Protein AF-A0A7S4DEA5-F1 (afdb_monomer)

Structure (mmCIF, N/CA/C/O backbone):
data_AF-A0A7S4DEA5-F1
#
_entry.id   AF-A0A7S4DEA5-F1
#
loop_
_atom_site.group_PDB
_atom_site.id
_atom_site.type_symbol
_atom_site.label_atom_id
_atom_site.label_alt_id
_atom_site.label_comp_id
_atom_site.label_asym_id
_atom_site.label_entity_id
_atom_site.label_seq_id
_atom_site.pdbx_PDB_ins_code
_atom_site.Cartn_x
_atom_site.Cartn_y
_atom_site.Cartn_z
_atom_site.occupancy
_atom_site.B_iso_or_equiv
_atom_site.auth_seq_id
_atom_site.auth_comp_id
_atom_site.auth_asym_id
_atom_site.auth_atom_id
_atom_site.pdbx_PDB_model_num
ATOM 1 N N . LYS A 1 1 ? -16.388 -4.304 8.845 1.00 88.50 1 LYS A N 1
ATOM 2 C CA . LYS A 1 1 ? -15.056 -4.959 8.886 1.00 88.50 1 LYS A CA 1
ATOM 3 C C . LYS A 1 1 ? -14.014 -4.167 9.681 1.00 88.50 1 LYS A C 1
ATOM 5 O O . LYS A 1 1 ? -13.794 -4.545 10.818 1.00 88.50 1 LYS A O 1
ATOM 10 N N . PHE A 1 2 ? -13.411 -3.074 9.183 1.00 94.00 2 PHE A N 1
ATOM 11 C CA . PHE A 1 2 ? -12.392 -2.325 9.960 1.00 94.00 2 PHE A CA 1
ATOM 12 C C . PHE A 1 2 ? -12.941 -1.773 11.289 1.00 94.00 2 PHE A C 1
ATOM 14 O O . PHE A 1 2 ? -12.413 -2.076 12.351 1.00 94.00 2 PHE A O 1
ATOM 21 N N . ARG A 1 3 ? -14.077 -1.064 11.244 1.00 94.12 3 ARG A N 1
ATOM 22 C CA . ARG A 1 3 ? -14.766 -0.558 12.446 1.00 94.12 3 ARG A CA 1
ATOM 23 C C . ARG A 1 3 ? -15.102 -1.660 13.461 1.00 94.12 3 ARG A C 1
ATOM 25 O O . ARG A 1 3 ? -14.859 -1.499 14.647 1.00 94.12 3 ARG A O 1
ATOM 32 N N . GLU A 1 4 ? -15.648 -2.780 12.992 1.00 92.81 4 GLU A N 1
ATOM 33 C CA . GLU A 1 4 ? -16.009 -3.925 13.847 1.00 92.81 4 GLU A CA 1
ATOM 34 C C . GLU A 1 4 ? -14.783 -4.562 14.497 1.00 92.81 4 GLU A C 1
ATOM 36 O O . GLU A 1 4 ? -14.837 -4.931 15.664 1.00 92.81 4 GLU A O 1
ATOM 41 N N . PHE A 1 5 ? -13.673 -4.680 13.765 1.00 93.69 5 PHE A N 1
ATOM 42 C CA . PHE A 1 5 ? -12.411 -5.129 14.341 1.00 93.69 5 PHE A CA 1
ATOM 43 C C . PHE A 1 5 ? -11.972 -4.200 15.469 1.00 93.69 5 PHE A C 1
ATOM 45 O O . PHE A 1 5 ? -11.711 -4.679 16.567 1.00 93.69 5 PHE A O 1
ATOM 52 N N . ILE A 1 6 ? -11.986 -2.885 15.225 1.00 92.75 6 ILE A N 1
ATOM 53 C CA . ILE A 1 6 ? -11.628 -1.885 16.231 1.00 92.75 6 ILE A CA 1
ATOM 54 C C . ILE A 1 6 ? -12.526 -2.008 17.470 1.00 92.75 6 ILE A C 1
ATOM 56 O O . ILE A 1 6 ? -11.994 -2.062 18.570 1.00 92.75 6 ILE A O 1
ATOM 60 N N . PHE A 1 7 ? -13.848 -2.161 17.339 1.00 91.38 7 PHE A N 1
ATOM 61 C CA . PHE A 1 7 ? -14.737 -2.375 18.496 1.00 91.38 7 PHE A CA 1
ATOM 62 C C . PHE A 1 7 ? -14.458 -3.657 19.285 1.00 91.38 7 PHE A C 1
ATOM 64 O O . PHE A 1 7 ? -14.655 -3.685 20.495 1.00 91.38 7 PHE A O 1
ATOM 71 N N . ASN A 1 8 ? -14.003 -4.716 18.618 1.00 89.56 8 ASN A N 1
ATOM 72 C CA . ASN A 1 8 ? -13.754 -6.006 19.257 1.00 89.56 8 ASN A CA 1
ATOM 73 C C . ASN A 1 8 ? -12.366 -6.115 19.913 1.00 89.56 8 ASN A C 1
ATOM 75 O O . ASN A 1 8 ? -12.073 -7.134 20.545 1.00 89.56 8 ASN A O 1
ATOM 79 N N . LEU A 1 9 ? -11.519 -5.085 19.807 1.00 87.81 9 LEU A N 1
ATOM 80 C CA . LEU A 1 9 ? -10.271 -5.010 20.566 1.00 87.81 9 LEU A CA 1
ATOM 81 C C . LEU A 1 9 ? -10.589 -4.850 22.061 1.00 87.81 9 LEU A C 1
ATOM 83 O O . LEU A 1 9 ? -11.115 -3.827 22.494 1.00 87.81 9 LEU A O 1
ATOM 87 N N . ARG A 1 10 ? -10.288 -5.880 22.859 1.00 74.81 10 ARG A N 1
ATOM 88 C CA . ARG A 1 10 ? -10.541 -5.890 24.309 1.00 74.81 10 ARG A CA 1
ATOM 89 C C . ARG A 1 10 ? -9.431 -5.160 25.065 1.00 74.81 10 ARG A C 1
ATOM 91 O O . ARG A 1 10 ? -8.266 -5.273 24.699 1.00 74.81 10 ARG A O 1
ATOM 98 N N . GLU A 1 11 ? -9.767 -4.539 26.198 1.00 63.16 11 GLU A N 1
ATOM 99 C CA . GLU A 1 11 ? -8.800 -3.858 27.084 1.00 63.16 11 GLU A CA 1
ATOM 100 C C . GLU A 1 11 ? -7.628 -4.750 27.514 1.00 63.16 11 GLU A C 1
ATOM 102 O O . GLU A 1 11 ? -6.496 -4.293 27.582 1.00 63.16 11 GLU A O 1
ATOM 107 N N . ARG A 1 12 ? -7.859 -6.050 27.741 1.00 59.56 12 ARG A N 1
ATOM 108 C CA . ARG A 1 12 ? -6.786 -6.999 28.107 1.00 59.56 12 ARG A CA 1
ATOM 109 C C . ARG A 1 12 ? -5.770 -7.230 26.989 1.00 59.56 12 ARG A C 1
ATOM 111 O O . ARG A 1 12 ? -4.672 -7.704 27.250 1.00 59.56 12 ARG A O 1
ATOM 118 N N . THR A 1 13 ? -6.153 -6.931 25.754 1.00 58.56 13 THR A N 1
ATOM 119 C CA . THR A 1 13 ? -5.298 -7.007 24.569 1.00 58.56 13 THR A CA 1
ATOM 120 C C . THR A 1 13 ? -4.578 -5.681 24.311 1.00 58.56 13 THR A C 1
ATOM 122 O O . THR A 1 13 ? -3.667 -5.631 23.487 1.00 58.56 13 THR A O 1
ATOM 125 N N . LEU A 1 14 ? -4.976 -4.621 25.022 1.00 60.22 14 LEU A N 1
ATOM 126 C CA . LEU A 1 14 ? -4.462 -3.267 24.898 1.00 60.22 14 LEU A CA 1
ATOM 127 C C . LEU A 1 14 ? -3.452 -3.001 26.022 1.00 60.22 14 LEU A C 1
ATOM 129 O O . LEU A 1 14 ? -3.806 -2.787 27.179 1.00 60.22 14 LEU A O 1
ATOM 133 N N . THR A 1 15 ? -2.162 -3.031 25.696 1.00 59.97 15 THR A N 1
ATOM 134 C CA . THR A 1 15 ? -1.099 -2.680 26.648 1.00 59.97 15 THR A CA 1
ATOM 135 C C . THR A 1 15 ? -1.005 -1.158 26.832 1.00 59.97 15 THR A C 1
ATOM 137 O O . THR A 1 15 ? -1.548 -0.370 26.047 1.00 59.97 15 THR A O 1
ATOM 140 N N . LYS A 1 16 ? -0.277 -0.705 27.868 1.00 53.34 16 LYS A N 1
ATOM 141 C CA . LYS A 1 16 ? 0.143 0.704 27.982 1.00 53.34 16 LYS A CA 1
ATOM 142 C C . LYS A 1 16 ? 0.892 1.093 26.697 1.00 53.34 16 LYS A C 1
ATOM 144 O O . LYS A 1 16 ? 2.001 0.623 26.473 1.00 53.34 16 LYS A O 1
ATOM 149 N N . GLY A 1 17 ? 0.284 1.936 25.859 1.00 61.91 17 GLY A N 1
ATOM 150 C CA . GLY A 1 17 ? 0.854 2.366 24.573 1.00 61.91 17 GLY A CA 1
ATOM 151 C C . GLY A 1 17 ? -0.068 2.228 23.357 1.00 61.91 17 GLY A C 1
ATOM 152 O O . GLY A 1 17 ? 0.345 2.600 22.263 1.00 61.91 17 GLY A O 1
ATOM 153 N N . MET A 1 18 ? -1.302 1.735 23.530 1.00 74.50 18 MET A N 1
ATOM 154 C CA . MET A 1 18 ? -2.298 1.589 22.450 1.00 74.50 18 MET A 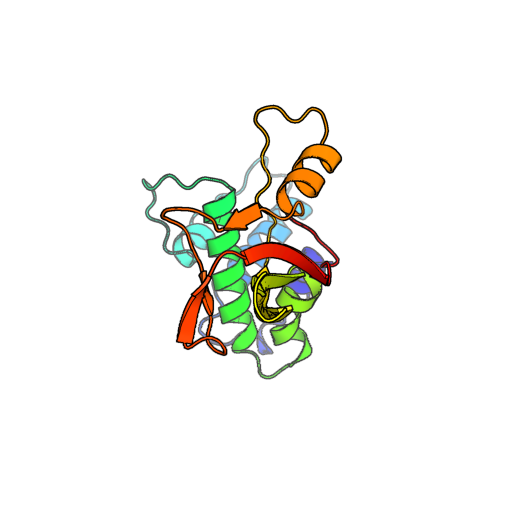CA 1
ATOM 155 C C . MET A 1 18 ? -3.411 2.659 22.500 1.00 74.50 18 MET A C 1
ATOM 157 O O . MET A 1 18 ? -4.519 2.432 22.023 1.00 74.50 18 MET A O 1
ATOM 161 N N . GLN A 1 19 ? -3.117 3.839 23.065 1.00 85.56 19 GLN A N 1
ATOM 162 C CA . GLN A 1 19 ? -4.083 4.936 23.260 1.00 85.56 19 GLN A CA 1
ATOM 163 C C . GLN A 1 19 ? -4.799 5.346 21.967 1.00 85.56 19 GLN A C 1
ATOM 165 O O . GLN A 1 19 ? -6.001 5.582 21.988 1.00 85.56 19 GLN A O 1
ATOM 170 N N . ILE A 1 20 ? -4.093 5.345 20.832 1.00 90.94 20 ILE A N 1
ATOM 171 C CA . ILE A 1 20 ? -4.676 5.671 19.525 1.00 90.94 20 ILE A CA 1
ATOM 172 C C . ILE A 1 20 ? -5.867 4.772 19.159 1.00 90.94 20 ILE A C 1
ATOM 174 O O . ILE A 1 20 ? -6.837 5.252 18.580 1.00 90.94 20 ILE A O 1
ATOM 178 N N . LEU A 1 21 ? -5.827 3.482 19.518 1.00 92.19 21 LEU A N 1
ATOM 179 C CA . LEU A 1 21 ? -6.917 2.550 19.221 1.00 92.19 21 LEU A CA 1
ATOM 180 C C . LEU A 1 21 ? -8.126 2.813 20.115 1.00 92.19 21 LEU A C 1
ATOM 182 O O . LEU A 1 21 ? -9.248 2.751 19.624 1.00 92.19 21 LEU A O 1
ATOM 186 N N . ASN A 1 22 ? -7.900 3.171 21.381 1.00 90.88 22 ASN A N 1
ATOM 187 C CA . ASN A 1 22 ? -8.973 3.569 22.294 1.00 90.88 22 ASN A CA 1
ATOM 188 C C . ASN A 1 22 ? -9.659 4.841 21.793 1.00 90.88 22 ASN A C 1
ATOM 190 O O . ASN A 1 22 ? -10.881 4.894 21.710 1.00 90.88 22 ASN A O 1
ATOM 194 N N . GLU A 1 23 ? -8.887 5.851 21.397 1.00 92.94 23 GLU A N 1
ATOM 195 C CA . GLU A 1 23 ? -9.444 7.085 20.841 1.00 92.94 23 GLU A CA 1
ATOM 196 C C . GLU A 1 23 ? -10.217 6.826 19.539 1.00 92.94 23 GLU A C 1
ATOM 198 O O . GLU A 1 23 ? -11.307 7.365 19.337 1.00 92.94 23 GLU A O 1
ATOM 203 N N . LEU A 1 24 ? -9.714 5.933 18.680 1.00 94.19 24 LEU A N 1
ATOM 204 C CA . LEU A 1 24 ? -10.411 5.526 17.461 1.00 94.19 24 LEU A CA 1
ATOM 205 C C . LEU A 1 24 ? -11.715 4.762 17.762 1.00 94.19 24 LEU A C 1
ATOM 207 O O . LEU A 1 24 ? -12.732 5.007 17.110 1.00 94.19 24 LEU A O 1
ATOM 211 N N . GLN A 1 25 ? -11.720 3.882 18.771 1.00 93.25 25 GLN A N 1
ATOM 212 C CA . GLN A 1 25 ? -12.934 3.231 19.276 1.00 93.25 25 GLN A CA 1
ATOM 213 C C . GLN A 1 25 ? -13.950 4.270 19.757 1.00 93.25 25 GLN A C 1
ATOM 215 O O . GLN A 1 25 ? -15.109 4.206 19.352 1.00 93.25 25 GLN A O 1
ATOM 220 N N . GLN A 1 26 ? -13.524 5.246 20.565 1.00 92.88 26 GLN A N 1
ATOM 221 C CA . GLN A 1 26 ? -14.405 6.290 21.092 1.00 92.88 26 GLN A CA 1
ATOM 222 C C . GLN A 1 26 ? -15.019 7.137 19.978 1.00 92.88 26 GLN A C 1
ATOM 224 O O . GLN A 1 26 ? -16.222 7.401 20.009 1.00 92.88 26 GLN A O 1
ATOM 229 N N . ILE A 1 27 ? -14.230 7.509 18.965 1.00 95.19 27 ILE A N 1
ATOM 230 C CA . ILE A 1 27 ? -14.739 8.195 17.772 1.00 95.19 27 ILE A CA 1
ATOM 231 C C . ILE A 1 27 ? -15.809 7.340 17.090 1.00 95.19 27 ILE A C 1
ATOM 233 O O . ILE A 1 27 ? -16.904 7.830 16.824 1.00 95.19 27 ILE A O 1
ATOM 237 N N . PHE A 1 28 ? -15.538 6.058 16.833 1.00 95.38 28 PHE A N 1
ATOM 238 C CA . PHE A 1 28 ? -16.509 5.186 16.173 1.00 95.38 28 PHE A CA 1
ATOM 239 C C . PHE A 1 28 ? -17.783 4.964 16.994 1.00 95.38 28 PHE A C 1
ATOM 241 O O . PHE A 1 28 ? -18.863 4.927 16.403 1.00 95.38 28 PHE A O 1
ATOM 248 N N . VAL A 1 29 ? -17.691 4.852 18.324 1.00 93.88 29 VAL A N 1
ATOM 249 C CA . VAL A 1 29 ? -18.866 4.757 19.207 1.00 93.88 29 VAL A CA 1
ATOM 250 C C . VAL A 1 29 ? -19.698 6.030 19.109 1.00 93.88 29 VAL A C 1
ATOM 252 O O . VAL A 1 29 ? -20.907 5.947 18.908 1.00 93.88 29 VAL A O 1
ATOM 255 N N . HIS A 1 30 ? -19.073 7.206 19.186 1.00 94.81 30 HIS A N 1
ATOM 256 C CA . HIS A 1 30 ? -19.801 8.471 19.095 1.00 94.81 30 HIS A CA 1
ATOM 257 C C . HIS A 1 30 ? -20.457 8.656 17.731 1.00 94.81 30 HIS A C 1
ATOM 259 O O . HIS A 1 30 ? -21.641 8.971 17.676 1.00 94.81 30 HIS A O 1
ATOM 265 N N . LEU A 1 31 ? -19.736 8.390 16.641 1.00 94.50 31 LEU A N 1
ATOM 266 C CA . LEU A 1 31 ? -20.288 8.488 15.288 1.00 94.50 31 LEU A CA 1
ATOM 267 C C . LEU A 1 31 ? -21.441 7.507 15.034 1.00 94.50 31 LEU A C 1
ATOM 269 O O . LEU A 1 31 ? -22.267 7.761 14.163 1.00 94.50 31 LEU A O 1
ATOM 273 N N . GLN A 1 32 ? -21.494 6.383 15.754 1.00 94.75 32 GLN A N 1
ATOM 274 C CA . GLN A 1 32 ? -22.534 5.371 15.574 1.00 94.75 32 GLN A CA 1
ATOM 275 C C . GLN A 1 32 ? -23.732 5.549 16.518 1.00 94.75 32 GLN A C 1
ATOM 277 O O . GLN A 1 32 ? -24.859 5.275 16.114 1.00 94.75 32 GLN A O 1
ATOM 282 N N . CYS A 1 33 ? -23.494 5.951 17.768 1.00 94.81 33 CYS A N 1
ATOM 283 C CA . CYS A 1 33 ? -24.487 5.877 18.843 1.00 94.81 33 CYS A CA 1
ATOM 284 C C . CYS A 1 33 ? -24.908 7.244 19.400 1.00 94.81 33 CYS A C 1
ATOM 286 O O . CYS A 1 33 ? -25.927 7.326 20.083 1.00 94.81 33 CYS A O 1
ATOM 288 N N . SER A 1 34 ? -24.131 8.305 19.169 1.00 95.31 34 SER A N 1
ATOM 289 C CA . SER A 1 34 ? -24.444 9.634 19.701 1.00 95.31 34 SER A CA 1
ATOM 290 C C . SER A 1 34 ? -25.503 10.342 18.858 1.00 95.31 34 SER A C 1
ATOM 292 O O . SER A 1 34 ? -25.552 10.199 17.640 1.00 95.31 34 SER A O 1
ATOM 294 N N . THR A 1 35 ? -26.316 11.176 19.504 1.00 95.75 35 THR A N 1
ATOM 295 C CA . THR A 1 35 ? -27.228 12.124 18.840 1.00 95.75 35 THR A CA 1
ATOM 296 C C . THR A 1 35 ? -26.596 13.504 18.634 1.00 95.75 35 THR A C 1
ATOM 298 O O . THR A 1 35 ? -27.221 14.401 18.065 1.00 95.75 35 THR A O 1
ATOM 301 N N . GLN A 1 36 ? -25.360 13.705 19.104 1.00 94.81 36 GLN A N 1
ATOM 302 C CA . GLN A 1 36 ? -24.629 14.955 18.914 1.00 94.81 36 GLN A CA 1
ATOM 303 C C . GLN A 1 36 ? -24.259 15.155 17.439 1.00 94.81 36 GLN A C 1
ATOM 305 O O . GLN A 1 36 ? -23.905 14.215 16.734 1.00 94.81 36 GLN A O 1
ATOM 310 N N . LYS A 1 37 ? -24.297 16.411 16.976 1.00 94.62 37 LYS A N 1
ATOM 311 C CA . LYS A 1 37 ? -23.985 16.771 15.579 1.00 94.62 37 LYS A CA 1
ATOM 312 C C . LYS A 1 37 ? -22.496 16.682 15.237 1.00 94.62 37 LYS A C 1
ATOM 314 O O . LYS A 1 37 ? -22.139 16.683 14.063 1.00 94.62 37 LYS A O 1
ATOM 319 N N . SER A 1 38 ? -21.630 16.677 16.242 1.00 94.75 38 SER A N 1
ATOM 320 C CA . SER A 1 38 ? -20.183 16.642 16.074 1.00 94.75 38 SER A CA 1
ATOM 321 C C . SER A 1 38 ? -19.521 15.981 17.276 1.00 94.75 38 SER A C 1
ATOM 323 O O . SER A 1 38 ? -20.108 15.867 18.350 1.00 94.75 38 SER A O 1
ATOM 325 N N . TRP A 1 39 ? -18.278 15.554 17.074 1.00 93.88 39 TRP A N 1
ATOM 326 C CA . TRP A 1 39 ? -17.405 15.015 18.107 1.00 93.88 39 TRP A CA 1
ATOM 327 C C . TRP A 1 39 ? -16.083 15.774 18.078 1.00 93.88 39 TRP A C 1
ATOM 329 O O . TRP A 1 39 ? -15.608 16.129 17.000 1.00 93.88 39 TRP A O 1
ATOM 339 N N . ASN A 1 40 ? -15.485 16.027 19.242 1.00 93.19 40 ASN A N 1
ATOM 340 C CA . ASN A 1 40 ? -14.183 16.678 19.327 1.00 93.19 40 ASN A CA 1
ATOM 341 C C . ASN A 1 40 ? -13.060 15.619 19.244 1.00 93.19 40 ASN A C 1
ATOM 343 O O . ASN A 1 40 ? -12.853 14.892 20.215 1.00 93.19 40 ASN A O 1
ATOM 347 N N . PRO A 1 41 ? -12.284 15.544 18.142 1.00 92.06 41 PRO A N 1
ATOM 348 C CA . PRO A 1 41 ? -11.248 14.529 17.965 1.00 92.06 41 PRO A CA 1
ATOM 349 C C . PRO A 1 41 ? -9.915 14.911 18.635 1.00 92.06 41 PRO A C 1
ATOM 351 O O . PRO A 1 41 ? -8.902 14.268 18.380 1.00 92.06 41 PRO A O 1
ATOM 354 N N . SER A 1 42 ? -9.860 15.958 19.468 1.00 91.75 42 SER A N 1
ATOM 355 C CA . SER A 1 42 ? -8.595 16.503 19.996 1.00 91.75 42 SER A CA 1
ATOM 356 C C . SER A 1 42 ? -7.718 15.466 20.710 1.00 91.75 42 SER A C 1
ATOM 358 O O . SER A 1 42 ? -6.496 15.545 20.621 1.00 91.75 42 SER A O 1
ATOM 360 N N . ALA A 1 43 ? -8.305 14.500 21.424 1.00 92.06 43 ALA A N 1
ATOM 361 C CA . ALA A 1 43 ? -7.552 13.429 22.084 1.00 92.06 43 ALA A CA 1
ATOM 362 C C . ALA A 1 43 ? -6.912 12.462 21.067 1.00 92.06 43 ALA A C 1
ATOM 364 O O . ALA A 1 43 ? -5.718 12.184 21.149 1.00 92.06 43 ALA A O 1
ATOM 365 N N . PHE A 1 44 ? -7.659 12.068 20.036 1.00 92.69 44 PHE A N 1
ATOM 366 C CA . PHE A 1 44 ? -7.155 11.285 18.908 1.00 92.69 44 PHE A CA 1
ATOM 367 C C . PHE A 1 44 ? -6.031 11.998 18.141 1.00 92.69 44 PHE A C 1
ATOM 369 O O . PHE A 1 44 ? -4.986 11.406 17.887 1.00 92.69 44 PHE A O 1
ATOM 376 N N . ILE A 1 45 ? -6.202 13.288 17.829 1.00 91.50 45 ILE A N 1
ATOM 377 C CA . ILE A 1 45 ? -5.180 14.081 17.123 1.00 91.50 45 ILE A CA 1
ATOM 378 C C . ILE A 1 45 ? -3.889 14.190 17.946 1.00 91.50 45 ILE A C 1
ATOM 380 O O . ILE A 1 45 ? -2.797 14.076 17.391 1.00 91.50 45 ILE A O 1
ATOM 384 N N . LYS A 1 46 ? -3.991 14.322 19.277 1.00 90.25 46 LYS A N 1
ATOM 385 C CA . LYS A 1 46 ? -2.820 14.272 20.168 1.00 90.25 46 LYS A CA 1
ATOM 386 C C . LYS A 1 46 ? -2.084 12.934 20.074 1.00 90.25 46 LYS A C 1
ATOM 388 O O . LYS A 1 46 ? -0.857 12.935 20.056 1.00 90.25 46 LYS A O 1
ATOM 393 N N . CYS A 1 47 ? -2.797 11.810 19.968 1.00 90.56 47 CYS A N 1
ATOM 394 C CA . CYS A 1 47 ? -2.175 10.494 19.784 1.00 90.56 47 CYS A CA 1
ATOM 395 C C . CYS A 1 47 ? -1.449 10.349 18.437 1.00 90.56 47 CYS A C 1
ATOM 397 O O . CYS A 1 47 ? -0.489 9.587 18.355 1.00 90.56 47 CYS A O 1
ATOM 399 N N . LEU A 1 48 ? -1.880 11.075 17.401 1.00 90.31 48 LEU A N 1
ATOM 400 C CA . LEU A 1 48 ? -1.199 11.117 16.102 1.00 90.31 48 LEU A CA 1
ATOM 401 C C . LEU A 1 48 ? 0.032 12.036 16.092 1.00 90.31 48 LEU A C 1
ATOM 403 O O . LEU A 1 48 ? 0.774 12.041 15.114 1.00 90.31 48 LEU A O 1
ATOM 407 N N . ASN A 1 49 ? 0.254 12.801 17.167 1.00 89.69 49 ASN A N 1
ATOM 408 C CA . ASN A 1 49 ? 1.324 13.791 17.282 1.00 89.69 49 ASN A CA 1
ATOM 409 C C . ASN A 1 49 ? 1.324 14.817 16.130 1.00 89.69 49 ASN A C 1
ATOM 411 O O . ASN A 1 49 ? 2.380 15.273 15.691 1.00 89.69 49 ASN A O 1
ATOM 415 N N . ILE A 1 50 ? 0.133 15.174 15.636 1.00 87.19 50 ILE A N 1
ATOM 416 C CA . ILE A 1 50 ? -0.034 16.209 14.613 1.00 87.19 50 ILE A CA 1
ATOM 417 C C . ILE A 1 50 ? -0.120 17.566 15.326 1.00 87.19 50 ILE A C 1
ATOM 419 O O . ILE A 1 50 ? -1.008 17.760 16.166 1.00 87.19 50 ILE A O 1
ATOM 423 N N . PRO A 1 51 ? 0.770 18.525 15.019 1.00 86.88 51 PRO A N 1
ATOM 424 C CA . PRO A 1 51 ? 0.660 19.882 15.532 1.00 86.88 51 PRO A CA 1
ATOM 425 C C . PRO A 1 51 ? -0.686 20.511 15.125 1.00 86.88 51 PRO A C 1
ATOM 427 O O . PRO A 1 51 ? -1.051 20.430 13.955 1.00 86.88 51 PRO A O 1
ATOM 430 N N . PRO A 1 52 ? -1.409 21.208 16.025 1.00 79.69 52 PRO A N 1
ATOM 431 C CA . PRO A 1 52 ? -2.737 21.765 15.725 1.00 79.69 52 PRO A CA 1
ATOM 432 C C . PRO A 1 52 ? -2.794 22.716 14.522 1.00 79.69 52 PRO A C 1
ATOM 434 O O . PRO A 1 52 ? -3.847 22.883 13.916 1.00 79.69 52 PRO A O 1
ATOM 437 N N . ASN A 1 53 ? -1.664 23.340 14.185 1.00 86.81 53 ASN A N 1
ATOM 438 C CA . ASN A 1 53 ? -1.554 24.308 13.095 1.00 86.81 53 ASN A CA 1
ATOM 439 C C . ASN A 1 53 ? -0.930 23.707 11.825 1.00 86.81 53 ASN A C 1
ATOM 441 O O . ASN A 1 53 ? -0.675 24.436 10.869 1.00 86.81 53 ASN A O 1
ATOM 445 N N . GLN A 1 54 ? -0.643 22.403 11.816 1.00 89.31 54 GLN A N 1
ATOM 446 C CA . GLN A 1 54 ? -0.120 21.719 10.643 1.00 89.31 54 GLN A CA 1
ATOM 447 C C . GLN A 1 54 ? -1.282 21.271 9.758 1.00 89.31 54 GLN A C 1
ATOM 449 O O . GLN A 1 54 ? -2.166 20.534 10.191 1.00 89.31 54 GLN A O 1
ATOM 454 N N . GLN A 1 55 ? -1.264 21.710 8.503 1.00 89.50 55 GLN A N 1
ATOM 455 C CA . GLN A 1 55 ? -2.151 21.172 7.481 1.00 89.50 55 GLN A CA 1
ATOM 456 C C . GLN A 1 55 ? -1.546 19.876 6.942 1.00 89.50 55 GLN A C 1
ATOM 458 O O . GLN A 1 55 ? -0.348 19.822 6.673 1.00 89.50 55 GLN A O 1
ATOM 463 N N . GLN A 1 56 ? -2.380 18.853 6.792 1.00 90.88 56 GLN A N 1
ATOM 464 C CA . GLN A 1 56 ? -2.048 17.625 6.080 1.00 90.88 56 GLN A CA 1
ATOM 465 C C . GLN A 1 56 ? -3.123 17.391 5.031 1.00 90.88 56 GLN A C 1
ATOM 467 O O . GLN A 1 56 ? -4.310 17.610 5.296 1.00 90.88 56 GLN A O 1
ATOM 472 N N . ASP A 1 57 ? -2.717 16.955 3.844 1.00 94.25 57 ASP A N 1
ATOM 473 C CA . ASP A 1 57 ? -3.684 16.443 2.883 1.00 94.25 57 ASP A CA 1
ATOM 474 C C . ASP A 1 57 ? -4.231 15.075 3.344 1.00 94.25 57 ASP A C 1
ATOM 476 O O . ASP A 1 57 ? -3.724 14.438 4.275 1.00 94.25 57 ASP A O 1
ATOM 480 N N . ALA A 1 58 ? -5.312 14.623 2.706 1.00 92.38 58 ALA A N 1
ATOM 481 C CA . ALA A 1 58 ? -5.982 13.384 3.091 1.00 92.38 58 ALA A CA 1
ATOM 482 C C . ALA A 1 58 ? -5.090 12.140 2.922 1.00 92.38 58 ALA A C 1
ATOM 484 O O . ALA A 1 58 ? -5.206 11.191 3.699 1.00 92.38 58 ALA A O 1
ATOM 485 N N . GLN A 1 59 ? -4.201 12.144 1.927 1.00 91.88 59 GLN A N 1
ATOM 486 C CA . GLN A 1 59 ? -3.309 11.032 1.615 1.00 91.88 59 GLN A CA 1
ATOM 487 C C . GLN A 1 59 ? -2.205 10.923 2.673 1.00 91.88 59 GLN A C 1
ATOM 489 O O . GLN A 1 59 ? -1.953 9.844 3.212 1.00 91.88 59 GLN A O 1
ATOM 494 N N . GLU A 1 60 ? -1.578 12.046 3.015 1.00 92.44 60 GLU A N 1
ATOM 495 C CA . GLU A 1 60 ? -0.561 12.140 4.058 1.00 92.44 60 GLU A CA 1
ATOM 496 C C . GLU A 1 60 ? -1.130 11.727 5.420 1.00 92.44 60 GLU A C 1
ATOM 498 O O . GLU A 1 60 ? -0.545 10.890 6.116 1.00 92.44 60 GLU A O 1
ATOM 503 N N . PHE A 1 61 ? -2.315 12.238 5.766 1.00 94.00 61 PHE A N 1
ATOM 504 C CA . PHE A 1 61 ? -3.001 11.872 7.000 1.00 94.00 61 PHE A CA 1
ATOM 505 C C . PHE A 1 61 ? -3.339 10.374 7.051 1.00 94.00 61 PHE A C 1
ATOM 507 O O . PHE A 1 61 ? -3.104 9.719 8.067 1.00 94.00 61 PHE A O 1
ATOM 514 N N . ASN A 1 62 ? -3.853 9.802 5.955 1.00 94.25 62 ASN A N 1
ATOM 515 C CA . ASN A 1 62 ? -4.191 8.379 5.892 1.00 94.25 62 ASN A CA 1
ATOM 516 C C . ASN A 1 62 ? -2.949 7.489 6.055 1.00 94.25 62 ASN A C 1
ATOM 518 O O . ASN A 1 62 ? -2.985 6.522 6.815 1.00 94.25 62 ASN A O 1
ATOM 522 N N . LYS A 1 63 ? -1.827 7.839 5.412 1.00 93.81 63 LYS A N 1
ATOM 523 C CA . LYS A 1 63 ? -0.544 7.138 5.597 1.00 93.81 63 LYS A CA 1
ATOM 524 C C . LYS A 1 63 ? -0.084 7.175 7.046 1.00 93.81 63 LYS A C 1
ATOM 526 O O . LYS A 1 63 ? 0.272 6.136 7.598 1.00 93.81 63 LYS A O 1
ATOM 531 N N . LEU A 1 64 ? -0.100 8.357 7.662 1.00 93.81 64 LEU A N 1
ATOM 532 C CA . LEU A 1 64 ? 0.276 8.530 9.062 1.00 93.81 64 LEU A CA 1
ATOM 533 C C . LEU A 1 64 ? -0.599 7.664 9.976 1.00 93.81 64 LEU A C 1
ATOM 535 O O . LEU A 1 64 ? -0.077 6.908 10.797 1.00 93.81 64 LEU A O 1
ATOM 539 N N . LEU A 1 65 ? -1.919 7.736 9.796 1.00 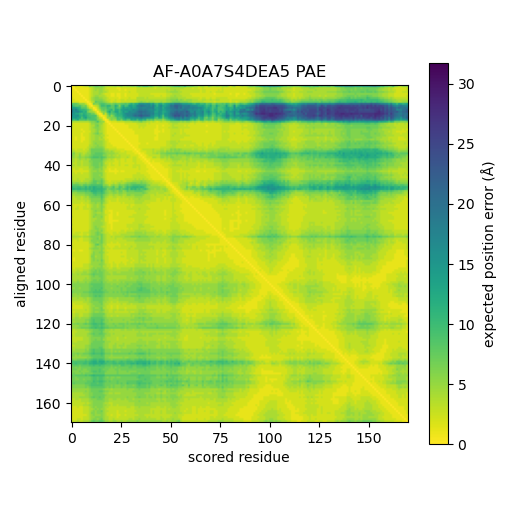94.38 65 LEU A N 1
ATOM 540 C CA . LEU A 1 65 ? -2.883 6.969 10.576 1.00 94.38 65 LEU A CA 1
ATOM 541 C C . LEU A 1 65 ? -2.657 5.461 10.434 1.00 94.38 65 LEU A C 1
ATOM 543 O O . LEU A 1 65 ? -2.553 4.768 11.446 1.00 94.38 65 LEU A O 1
ATOM 547 N N . LEU A 1 66 ? -2.570 4.947 9.203 1.00 95.12 66 LEU A N 1
ATOM 548 C CA . LEU A 1 66 ? -2.380 3.518 8.954 1.00 95.12 66 LEU A CA 1
ATOM 549 C C . LEU A 1 66 ? -1.056 3.017 9.533 1.00 95.12 66 LEU A C 1
ATOM 551 O O . LEU A 1 66 ? -1.057 1.969 10.171 1.00 95.12 66 LEU A O 1
ATOM 555 N N . ASN A 1 67 ? 0.033 3.780 9.401 1.00 93.94 67 ASN A N 1
ATOM 556 C CA . ASN A 1 67 ? 1.328 3.419 9.983 1.00 93.94 67 ASN A CA 1
ATOM 557 C C . ASN A 1 67 ? 1.253 3.337 11.513 1.00 93.94 67 ASN A C 1
ATOM 559 O O . ASN A 1 67 ? 1.645 2.328 12.095 1.00 93.94 67 ASN A O 1
ATOM 563 N N . ILE A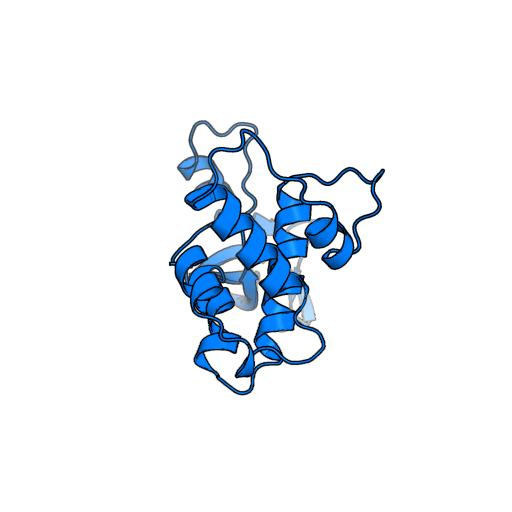 1 68 ? 0.692 4.357 12.173 1.00 93.50 68 ILE A N 1
ATOM 564 C CA . ILE A 1 68 ? 0.566 4.376 13.638 1.00 93.50 68 ILE A CA 1
ATOM 565 C C . ILE A 1 68 ? -0.329 3.231 14.122 1.00 93.50 68 ILE A C 1
ATOM 567 O O . ILE A 1 68 ? 0.003 2.556 15.100 1.00 93.50 68 ILE A O 1
ATOM 571 N N . VAL A 1 69 ? -1.460 2.991 13.454 1.00 93.62 69 VAL A N 1
ATOM 572 C CA . VAL A 1 69 ? -2.363 1.887 13.798 1.00 93.62 69 VAL A CA 1
ATOM 573 C C . VAL A 1 69 ? -1.659 0.548 13.587 1.00 93.62 69 VAL A C 1
ATOM 575 O O . VAL A 1 69 ? -1.701 -0.288 14.484 1.00 93.62 69 VAL A O 1
ATOM 578 N N . GLU A 1 70 ? -0.967 0.341 12.467 1.00 93.88 70 GLU A N 1
ATOM 579 C CA . GLU A 1 70 ? -0.273 -0.916 12.168 1.00 93.88 70 GLU A CA 1
ATOM 580 C C . GLU A 1 70 ? 0.840 -1.194 13.179 1.00 93.88 70 GLU A C 1
ATOM 582 O O . GLU A 1 70 ? 0.902 -2.283 13.748 1.00 93.88 70 GLU A O 1
ATOM 587 N N . ASP A 1 71 ? 1.674 -0.199 13.472 1.00 92.31 71 ASP A N 1
ATOM 588 C CA . ASP A 1 71 ? 2.750 -0.312 14.457 1.00 92.31 71 ASP A CA 1
ATOM 589 C C . ASP A 1 71 ? 2.216 -0.529 15.872 1.00 92.31 71 ASP A C 1
ATOM 591 O O . ASP A 1 71 ? 2.850 -1.199 16.690 1.00 92.31 71 ASP A O 1
ATOM 595 N N . THR A 1 72 ? 1.024 -0.012 16.167 1.00 91.62 72 THR A N 1
ATOM 596 C CA . THR A 1 72 ? 0.337 -0.297 17.426 1.00 91.62 72 THR A CA 1
ATOM 597 C C . THR A 1 72 ? -0.154 -1.743 17.463 1.00 91.62 72 THR A C 1
ATOM 599 O O . THR A 1 72 ? 0.110 -2.446 18.436 1.00 91.62 72 THR A O 1
ATOM 602 N N . LEU A 1 73 ? -0.811 -2.223 16.403 1.00 91.69 73 LEU A N 1
ATOM 603 C CA . LEU A 1 73 ? -1.324 -3.594 16.316 1.00 91.69 73 LEU A CA 1
ATOM 604 C C . LEU A 1 73 ? -0.203 -4.641 16.339 1.00 91.69 73 LEU A C 1
ATOM 606 O O . LEU A 1 73 ? -0.368 -5.682 16.972 1.00 91.69 73 LEU A O 1
ATOM 610 N N . LYS A 1 74 ? 0.956 -4.352 15.730 1.00 91.56 74 LYS A N 1
ATOM 611 C CA . LYS A 1 74 ? 2.153 -5.216 15.731 1.00 91.56 74 LYS A CA 1
ATOM 612 C C . LYS A 1 74 ? 2.677 -5.555 17.128 1.00 91.56 74 LYS A C 1
ATOM 614 O O . LYS A 1 74 ? 3.337 -6.579 17.280 1.00 91.56 74 LYS A O 1
ATOM 619 N N . LYS A 1 75 ? 2.378 -4.728 18.136 1.00 88.69 75 LYS A N 1
ATOM 620 C CA . LYS A 1 75 ? 2.767 -4.961 19.539 1.00 88.69 75 LYS A CA 1
ATOM 621 C C . LYS A 1 75 ? 1.915 -6.026 20.233 1.00 88.69 75 LYS A C 1
ATOM 623 O O . LYS A 1 75 ? 2.242 -6.411 21.348 1.00 88.69 75 LYS A O 1
ATOM 628 N N . SER A 1 76 ? 0.814 -6.461 19.621 1.00 87.38 76 SER A N 1
ATOM 629 C CA . SER A 1 76 ? -0.019 -7.530 20.165 1.00 87.38 76 SER A CA 1
ATOM 630 C C . SER A 1 76 ? 0.655 -8.893 20.001 1.00 87.38 76 SER A C 1
ATOM 632 O O . SER A 1 76 ? 1.236 -9.183 18.956 1.00 87.38 76 SER A O 1
ATOM 634 N N . ASP A 1 77 ? 0.497 -9.772 20.987 1.00 87.44 77 ASP A N 1
ATOM 635 C CA . ASP A 1 77 ? 0.947 -11.166 20.886 1.00 87.44 77 ASP A CA 1
ATOM 636 C C . ASP A 1 77 ? 0.036 -12.027 19.993 1.00 87.44 77 ASP A C 1
ATOM 638 O O . ASP A 1 77 ? 0.399 -13.143 19.628 1.00 87.44 77 ASP A O 1
ATOM 642 N N . VAL A 1 78 ? -1.139 -11.512 19.610 1.00 89.06 78 VAL A N 1
ATOM 643 C CA . VAL A 1 78 ? -2.137 -12.223 18.800 1.00 89.06 78 VAL A CA 1
ATOM 644 C C . VAL A 1 78 ? -1.881 -11.964 17.305 1.00 89.06 78 VAL A C 1
ATOM 646 O O . VAL A 1 78 ? -2.076 -10.831 16.846 1.00 89.06 78 VAL A O 1
ATOM 649 N N . PRO A 1 79 ? -1.474 -12.972 16.505 1.00 91.19 79 PRO A N 1
ATOM 650 C CA . PRO A 1 79 ? -1.158 -12.792 15.084 1.00 91.19 79 PRO A CA 1
ATOM 651 C C . PRO A 1 79 ? -2.310 -12.205 14.262 1.00 91.19 79 PRO A C 1
ATOM 653 O O . PRO A 1 79 ? -2.089 -11.365 13.394 1.00 91.19 79 PRO A O 1
ATOM 656 N N . GLU A 1 80 ? -3.550 -12.588 14.563 1.00 91.69 80 GLU A N 1
ATOM 657 C CA . GLU A 1 80 ? -4.748 -12.091 13.886 1.00 91.69 80 GLU A CA 1
ATOM 658 C C . GLU A 1 80 ? -4.914 -10.577 14.040 1.00 91.69 80 GLU A C 1
ATOM 660 O O . GLU A 1 80 ? -5.405 -9.926 13.120 1.00 91.69 80 GLU A O 1
ATOM 665 N N . ILE A 1 81 ? -4.480 -10.018 15.174 1.00 91.88 81 ILE A N 1
ATOM 666 C CA . ILE A 1 81 ? -4.513 -8.579 15.447 1.00 91.88 81 ILE A CA 1
ATOM 667 C C . ILE A 1 81 ? -3.374 -7.883 14.708 1.00 91.88 81 ILE A C 1
ATOM 669 O O . ILE A 1 81 ? -3.621 -6.886 14.027 1.00 91.88 81 ILE A O 1
ATOM 673 N N . ARG A 1 82 ? -2.151 -8.430 14.782 1.00 92.56 82 ARG A N 1
ATOM 674 C CA . ARG A 1 82 ? -0.974 -7.875 14.090 1.00 92.56 82 ARG A CA 1
ATOM 675 C C . ARG A 1 82 ? -1.177 -7.782 12.581 1.00 92.56 82 ARG A C 1
ATOM 677 O O . ARG A 1 82 ? -0.851 -6.769 11.971 1.00 92.56 82 ARG A O 1
ATOM 684 N N . ASP A 1 83 ? -1.740 -8.831 11.990 1.00 94.62 83 ASP A N 1
ATOM 685 C CA . ASP A 1 83 ? -1.856 -8.957 10.538 1.00 94.62 83 ASP A CA 1
ATOM 686 C C . ASP A 1 83 ? -3.129 -8.318 9.974 1.00 94.62 83 ASP A C 1
ATOM 688 O O . ASP A 1 83 ? -3.326 -8.322 8.756 1.00 94.62 83 ASP A O 1
ATOM 692 N N . PHE A 1 84 ? -4.021 -7.804 10.825 1.00 95.50 84 PHE A N 1
ATOM 693 C CA . PHE A 1 84 ? -5.332 -7.333 10.387 1.00 95.50 84 PHE A CA 1
ATOM 694 C C . PHE A 1 84 ? -5.236 -6.207 9.351 1.00 95.50 84 PHE A C 1
ATOM 696 O O . PHE A 1 84 ? -5.866 -6.291 8.294 1.00 95.50 84 PHE A O 1
ATOM 703 N N . LEU A 1 85 ? -4.431 -5.173 9.627 1.00 96.06 85 LEU A N 1
ATOM 704 C CA . LEU A 1 85 ? -4.276 -4.043 8.708 1.00 96.06 85 LEU A CA 1
ATOM 705 C C . LEU A 1 85 ? -3.658 -4.466 7.367 1.00 96.06 85 LEU A C 1
ATOM 707 O O . LEU A 1 85 ? -4.282 -4.196 6.334 1.00 96.06 85 LEU A O 1
ATOM 711 N N . PRO A 1 86 ? -2.517 -5.187 7.343 1.00 96.56 86 PRO A N 1
ATOM 712 C CA . PRO A 1 86 ? -1.952 -5.676 6.094 1.00 96.56 86 PRO A CA 1
ATOM 713 C C . PRO A 1 86 ? -2.919 -6.555 5.294 1.00 96.56 86 PRO A C 1
ATOM 715 O O . PRO A 1 86 ? -3.033 -6.407 4.080 1.00 96.56 86 PRO A O 1
ATOM 718 N N . LYS A 1 87 ? -3.682 -7.436 5.954 1.00 96.81 87 LYS A N 1
ATOM 719 C CA . LYS A 1 87 ? -4.674 -8.291 5.277 1.00 96.81 87 LYS A CA 1
ATOM 720 C C . LYS A 1 87 ? -5.807 -7.498 4.623 1.00 96.81 87 LYS A C 1
ATOM 722 O O . LYS A 1 87 ? -6.395 -7.989 3.663 1.00 96.81 87 LYS A O 1
ATOM 727 N N . MET A 1 88 ? -6.129 -6.313 5.137 1.00 97.06 88 MET A N 1
ATOM 728 C CA . MET A 1 88 ? -7.258 -5.507 4.674 1.00 97.06 88 MET A CA 1
ATOM 729 C C . MET A 1 88 ? -6.866 -4.463 3.618 1.00 97.06 88 MET A C 1
ATOM 731 O O . MET A 1 88 ? -7.642 -4.244 2.689 1.00 97.06 88 MET A O 1
ATOM 735 N N . PHE A 1 89 ? -5.686 -3.845 3.742 1.00 97.44 89 PHE A N 1
ATOM 736 C CA . PHE A 1 89 ? -5.298 -2.676 2.937 1.00 97.44 89 PHE A CA 1
ATOM 737 C C . PHE A 1 89 ? -3.963 -2.815 2.186 1.00 97.44 89 PHE A C 1
ATOM 739 O O . PHE A 1 89 ? -3.698 -2.010 1.298 1.00 97.44 89 PHE A O 1
ATOM 746 N N . GLN A 1 90 ? -3.115 -3.804 2.501 1.00 97.88 90 GLN A N 1
ATOM 747 C CA . GLN A 1 90 ? -1.798 -3.935 1.865 1.00 97.88 90 GLN A CA 1
ATOM 748 C C . GLN A 1 90 ? -1.882 -4.766 0.576 1.00 97.88 90 GLN A C 1
ATOM 750 O O . GLN A 1 90 ? -2.208 -5.956 0.600 1.00 97.88 90 GLN A O 1
ATOM 755 N N . GLY A 1 91 ? -1.522 -4.156 -0.547 1.00 98.06 91 GLY A N 1
ATOM 756 C CA . GLY A 1 91 ? -1.244 -4.837 -1.807 1.00 98.06 91 GLY A CA 1
ATOM 757 C C . GLY A 1 91 ? 0.251 -5.062 -2.044 1.00 98.06 91 GLY A C 1
ATOM 758 O O . GLY A 1 91 ? 1.108 -4.636 -1.264 1.00 98.06 91 GLY A O 1
ATOM 759 N N . GLU A 1 92 ? 0.571 -5.731 -3.149 1.00 98.25 92 GLU A N 1
ATOM 760 C CA . GLU A 1 92 ? 1.943 -5.980 -3.600 1.00 98.25 92 GLU A CA 1
ATOM 761 C C . GLU A 1 92 ? 2.101 -5.555 -5.063 1.00 98.25 92 GLU A C 1
ATOM 763 O O . GLU A 1 92 ? 1.289 -5.915 -5.920 1.00 98.25 92 GLU A O 1
ATOM 768 N N . ILE A 1 93 ? 3.166 -4.805 -5.347 1.00 97.75 93 ILE A N 1
ATOM 769 C CA . ILE A 1 93 ? 3.602 -4.413 -6.690 1.00 97.75 93 ILE A CA 1
ATOM 770 C C . ILE A 1 93 ? 5.039 -4.882 -6.928 1.00 97.75 93 ILE A C 1
ATOM 772 O O . ILE A 1 93 ? 5.791 -5.122 -5.987 1.00 97.75 93 ILE A O 1
ATOM 776 N N . SER A 1 94 ? 5.453 -4.989 -8.185 1.00 97.56 94 SER A N 1
ATOM 777 C CA . SER A 1 94 ? 6.856 -5.195 -8.550 1.00 97.56 94 SER A CA 1
ATOM 778 C C . SER A 1 94 ? 7.251 -4.242 -9.660 1.00 97.56 94 SER A C 1
ATOM 780 O O . SER A 1 94 ? 6.586 -4.183 -10.692 1.00 97.56 94 SER A O 1
ATOM 782 N N . ASN A 1 95 ? 8.353 -3.524 -9.462 1.00 96.88 95 ASN A N 1
ATOM 783 C CA . ASN A 1 95 ? 8.984 -2.757 -10.526 1.00 96.88 95 ASN A CA 1
ATOM 784 C C . ASN A 1 95 ? 10.002 -3.652 -11.229 1.00 96.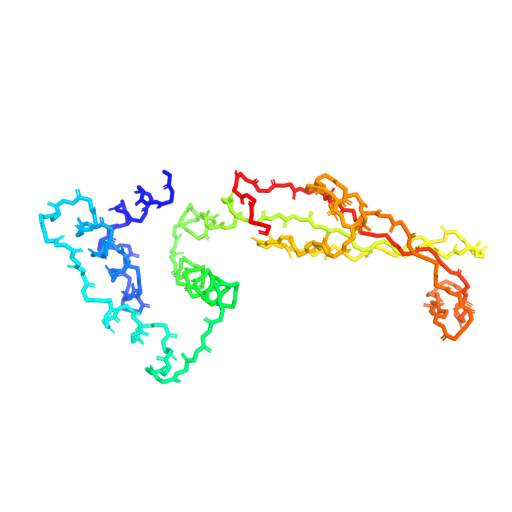88 95 ASN A C 1
ATOM 786 O O . ASN A 1 95 ? 11.041 -3.992 -10.660 1.00 96.88 95 ASN A O 1
ATOM 790 N N . THR A 1 96 ? 9.689 -4.045 -12.459 1.00 97.38 96 THR A N 1
ATOM 791 C CA . THR A 1 96 ? 10.520 -4.925 -13.283 1.00 97.38 96 THR A CA 1
ATOM 792 C C . THR A 1 96 ? 11.269 -4.090 -14.304 1.00 97.38 96 THR A C 1
ATOM 794 O O . THR A 1 96 ? 10.653 -3.369 -15.077 1.00 97.38 96 THR A O 1
ATOM 797 N N . THR A 1 97 ? 12.598 -4.165 -14.309 1.00 97.94 97 THR A N 1
ATOM 798 C CA . THR A 1 97 ? 13.444 -3.539 -15.335 1.00 97.94 97 THR A CA 1
ATOM 799 C C . THR A 1 97 ? 14.112 -4.620 -16.171 1.00 97.94 97 THR A C 1
ATOM 801 O O . THR A 1 97 ? 14.921 -5.386 -15.649 1.00 97.94 97 THR A O 1
ATOM 804 N N . THR A 1 98 ? 13.795 -4.681 -17.461 1.00 98.12 98 THR A N 1
ATOM 805 C CA . THR A 1 98 ? 14.325 -5.685 -18.389 1.00 98.12 98 THR A CA 1
ATOM 806 C C . THR A 1 98 ? 15.369 -5.054 -19.297 1.00 98.12 98 THR A C 1
ATOM 808 O O . THR A 1 98 ? 15.067 -4.155 -20.077 1.00 98.12 98 THR A O 1
ATOM 811 N N . CYS A 1 99 ? 16.613 -5.529 -19.212 1.00 98.31 99 CYS A N 1
ATOM 812 C CA . CYS A 1 99 ? 17.694 -5.063 -20.081 1.00 98.31 99 CYS A CA 1
ATOM 813 C C . CYS A 1 99 ? 17.433 -5.469 -21.540 1.00 98.31 99 CYS A C 1
ATOM 815 O O . CYS A 1 99 ? 17.221 -6.649 -21.819 1.00 98.31 99 CYS A O 1
ATOM 817 N N . ARG A 1 100 ? 17.509 -4.535 -22.495 1.00 98.12 100 ARG A N 1
ATOM 818 C CA . ARG A 1 100 ? 17.278 -4.848 -23.918 1.00 98.12 100 ARG A CA 1
ATOM 819 C C . ARG A 1 100 ? 18.416 -5.652 -24.549 1.00 98.12 100 ARG A C 1
ATOM 821 O O . ARG A 1 100 ? 18.158 -6.438 -25.455 1.00 98.12 100 ARG A O 1
ATOM 828 N N . ALA A 1 101 ? 19.645 -5.498 -24.048 1.00 97.75 101 ALA A N 1
ATOM 829 C CA . ALA A 1 101 ? 20.823 -6.186 -24.577 1.00 97.75 101 ALA A CA 1
ATOM 830 C C . ALA A 1 101 ? 20.889 -7.664 -24.155 1.00 97.75 101 ALA A C 1
ATOM 832 O O . ALA A 1 101 ? 20.974 -8.546 -25.002 1.00 97.75 101 ALA A O 1
ATOM 833 N N . CYS A 1 102 ? 20.829 -7.948 -22.849 1.00 97.50 102 CYS A N 1
ATOM 834 C CA . CYS A 1 102 ? 20.987 -9.312 -22.323 1.00 97.50 102 CYS A CA 1
ATOM 835 C C . CYS A 1 102 ? 19.675 -9.981 -21.894 1.00 97.50 102 CYS A C 1
ATOM 837 O O . CYS A 1 102 ? 19.704 -11.112 -21.416 1.00 97.50 102 CYS A O 1
ATOM 839 N N . ARG A 1 103 ? 18.538 -9.280 -22.012 1.00 97.81 103 ARG A N 1
ATOM 840 C CA . ARG A 1 103 ? 17.192 -9.758 -21.641 1.00 97.81 103 ARG A CA 1
ATOM 841 C C . ARG A 1 103 ? 17.016 -10.156 -20.175 1.00 97.81 103 ARG A C 1
ATOM 843 O O . ARG A 1 103 ? 15.985 -10.710 -19.819 1.00 97.81 103 ARG A O 1
ATOM 850 N N . TYR A 1 104 ? 17.980 -9.841 -19.310 1.00 96.25 104 TYR A N 1
ATOM 851 C CA . TYR A 1 104 ? 17.869 -10.118 -17.883 1.00 96.25 104 TYR A CA 1
ATOM 852 C C . TYR A 1 104 ? 16.830 -9.202 -17.216 1.00 96.25 104 TYR A C 1
ATOM 854 O O . TYR A 1 104 ? 16.974 -7.975 -17.317 1.00 96.25 104 TYR A O 1
ATOM 862 N N . PRO A 1 105 ? 15.827 -9.766 -16.517 1.00 95.94 105 PRO A N 1
ATOM 863 C CA . PRO A 1 105 ? 14.897 -8.996 -15.708 1.00 95.94 105 PRO A CA 1
ATOM 864 C C . PRO A 1 105 ? 15.470 -8.736 -14.308 1.00 95.94 105 PRO A C 1
ATOM 866 O O . PRO A 1 105 ? 15.996 -9.630 -13.646 1.00 95.94 105 PRO A O 1
ATOM 869 N N . SER A 1 106 ? 15.333 -7.502 -13.831 1.00 96.44 106 SER A N 1
ATOM 870 C CA . SER A 1 106 ? 15.547 -7.122 -12.435 1.00 96.44 106 SER A CA 1
ATOM 871 C C . SER A 1 106 ? 14.204 -6.738 -11.828 1.00 96.44 106 SER A C 1
ATOM 873 O O . SER A 1 106 ? 13.664 -5.680 -12.140 1.00 96.44 106 SER A O 1
ATOM 875 N N . GLU A 1 107 ? 13.673 -7.600 -10.964 1.00 96.25 107 GLU A N 1
ATOM 876 C CA . GLU A 1 107 ? 12.439 -7.342 -10.220 1.00 96.25 107 GLU A CA 1
ATOM 877 C C . GLU A 1 107 ? 12.739 -6.705 -8.864 1.00 96.25 107 GLU A C 1
ATOM 879 O O . GLU A 1 107 ? 13.676 -7.095 -8.164 1.00 96.25 107 GLU A O 1
ATOM 884 N N . ARG A 1 108 ? 11.924 -5.720 -8.486 1.00 96.44 108 ARG A N 1
ATOM 885 C CA . ARG A 1 108 ? 11.944 -5.085 -7.168 1.00 96.44 108 ARG A CA 1
ATOM 886 C C . ARG A 1 108 ? 10.530 -5.119 -6.588 1.00 96.44 108 ARG A C 1
ATOM 888 O O . ARG A 1 108 ? 9.759 -4.194 -6.864 1.00 96.44 108 ARG A O 1
ATOM 895 N N . PRO A 1 109 ? 10.169 -6.177 -5.839 1.00 96.81 109 PRO A N 1
ATOM 896 C CA . PRO A 1 109 ? 8.873 -6.252 -5.185 1.00 96.81 109 PRO A CA 1
ATOM 897 C C . PRO A 1 109 ? 8.785 -5.226 -4.051 1.00 96.81 109 PRO A C 1
ATOM 899 O O . PRO A 1 109 ? 9.742 -5.017 -3.304 1.00 96.81 109 PRO A O 1
ATOM 902 N N . SER A 1 110 ? 7.623 -4.601 -3.906 1.00 97.00 110 SER A N 1
ATOM 903 C CA . SER A 1 110 ? 7.300 -3.704 -2.802 1.00 97.00 110 SER A CA 1
ATOM 904 C C . SER A 1 110 ? 5.826 -3.814 -2.429 1.00 97.00 110 SER A C 1
ATOM 906 O O . SER A 1 110 ? 4.983 -4.260 -3.206 1.00 97.00 110 SER A O 1
ATOM 908 N N . LYS A 1 111 ? 5.509 -3.396 -1.210 1.00 96.94 111 LYS A N 1
ATOM 909 C CA . LYS A 1 111 ? 4.140 -3.344 -0.695 1.00 96.94 111 LYS A CA 1
ATOM 910 C C . LYS A 1 111 ? 3.558 -1.954 -0.913 1.00 96.94 111 LYS A C 1
ATOM 912 O O . LYS A 1 111 ? 4.311 -0.982 -0.937 1.00 96.94 111 LYS A O 1
ATOM 917 N N . PHE A 1 112 ? 2.241 -1.858 -1.037 1.00 96.44 112 PHE A N 1
ATOM 918 C CA . PHE A 1 112 ? 1.540 -0.579 -1.127 1.00 96.44 112 PHE A CA 1
ATOM 919 C C . PHE A 1 112 ? 0.257 -0.597 -0.292 1.00 96.44 112 PHE A C 1
ATOM 921 O O . PHE A 1 112 ? -0.347 -1.651 -0.119 1.00 96.44 112 PHE A O 1
ATOM 928 N N . TYR A 1 113 ? -0.154 0.569 0.206 1.00 96.38 113 TYR A N 1
ATOM 929 C CA . TYR A 1 113 ? -1.441 0.787 0.890 1.00 96.38 113 TYR A CA 1
ATOM 930 C C . TYR A 1 113 ? -2.409 1.656 0.072 1.00 96.38 113 TYR A C 1
ATOM 932 O O . TYR A 1 113 ? -3.574 1.827 0.430 1.00 96.38 113 TYR A O 1
ATOM 940 N N . GLU A 1 114 ? -1.911 2.202 -1.034 1.00 95.56 114 GLU A N 1
ATOM 941 C CA . GLU A 1 114 ? -2.617 3.055 -1.981 1.00 95.56 114 GLU A CA 1
ATOM 942 C C . GLU A 1 114 ? -1.929 2.993 -3.351 1.00 95.56 114 GLU A C 1
ATOM 944 O O . GLU A 1 114 ? -0.735 2.681 -3.435 1.00 95.56 114 GLU A O 1
ATOM 949 N N . LEU A 1 115 ? -2.668 3.306 -4.412 1.00 95.31 115 LEU A N 1
ATOM 950 C CA . LEU A 1 115 ? -2.127 3.498 -5.754 1.00 95.31 115 LEU A CA 1
ATOM 951 C C . LEU A 1 115 ? -2.222 4.972 -6.131 1.00 95.31 115 LEU A C 1
ATOM 953 O O . LEU A 1 115 ? -3.314 5.500 -6.260 1.00 95.31 115 LEU A O 1
ATOM 957 N N . SER A 1 116 ? -1.091 5.631 -6.364 1.00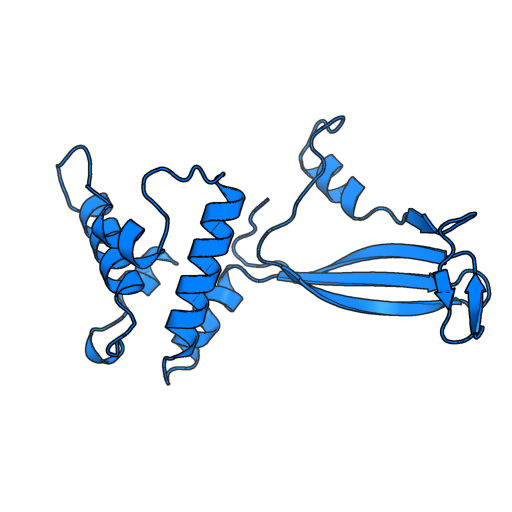 93.81 116 SER A N 1
ATOM 958 C CA . SER A 1 116 ? -1.102 6.991 -6.908 1.00 93.81 116 SER A CA 1
ATOM 959 C C . SER A 1 116 ? -1.214 6.935 -8.428 1.00 93.81 116 SER A C 1
ATOM 961 O O . SER A 1 116 ? -0.321 6.409 -9.093 1.00 93.81 116 SER A O 1
ATOM 963 N N . VAL A 1 117 ? -2.297 7.485 -8.976 1.00 95.31 117 VAL A N 1
ATOM 964 C CA . VAL A 1 117 ? -2.582 7.434 -10.415 1.00 95.31 117 VAL A CA 1
ATOM 965 C C . VAL A 1 117 ? -2.574 8.821 -11.059 1.00 95.31 117 VAL A C 1
ATOM 967 O O . VAL A 1 117 ? -2.856 9.840 -10.428 1.00 95.31 117 VAL A O 1
ATOM 970 N N . GLN A 1 118 ? -2.255 8.873 -12.352 1.00 94.62 118 GLN A N 1
ATOM 971 C CA . GLN A 1 118 ? -2.273 10.114 -13.124 1.00 94.62 118 GLN A CA 1
ATOM 972 C C . GLN A 1 118 ? -3.719 10.543 -13.403 1.00 94.62 118 GLN A C 1
ATOM 974 O O . GLN A 1 118 ? -4.443 9.862 -14.121 1.00 94.62 118 GLN A O 1
ATOM 979 N N . VAL A 1 119 ? -4.120 11.720 -12.925 1.00 96.12 119 VAL A N 1
ATOM 980 C CA . VAL A 1 119 ? -5.446 12.288 -13.242 1.00 96.12 119 VAL A CA 1
ATOM 981 C C . VAL A 1 119 ? -5.400 13.169 -14.492 1.00 96.12 119 VAL A C 1
ATOM 983 O O . VAL A 1 119 ? -6.300 13.148 -15.331 1.00 96.12 119 VAL A O 1
ATOM 986 N N . LYS A 1 120 ? -4.334 13.962 -14.653 1.00 96.62 120 LYS A N 1
ATOM 987 C CA . LYS A 1 120 ? -4.241 14.935 -15.745 1.00 96.62 120 LYS A CA 1
ATOM 988 C C . LYS A 1 120 ? -4.179 14.231 -17.102 1.00 96.62 120 LYS A C 1
ATOM 990 O O . LYS A 1 120 ? -3.208 13.538 -17.399 1.00 96.62 120 LYS A O 1
ATOM 995 N N . GLY A 1 121 ? -5.182 14.500 -17.936 1.00 95.25 121 GLY A N 1
ATOM 996 C CA . GLY A 1 121 ? -5.294 13.962 -19.293 1.00 95.25 121 GLY A CA 1
ATOM 997 C C . GLY A 1 121 ? -6.004 12.610 -19.385 1.00 95.25 121 GLY A C 1
ATOM 998 O O . GLY A 1 121 ? -6.172 12.114 -20.494 1.00 95.25 121 GLY A O 1
ATOM 999 N N . MET A 1 122 ? -6.440 12.039 -18.260 1.00 96.75 122 MET A N 1
ATOM 1000 C CA . MET A 1 122 ? -7.179 10.776 -18.216 1.00 96.75 122 MET A CA 1
ATOM 1001 C C . MET A 1 122 ? -8.676 11.052 -18.081 1.00 96.75 122 MET A C 1
ATOM 1003 O O . MET A 1 122 ? -9.078 11.987 -17.386 1.00 96.75 122 MET A O 1
ATOM 1007 N N . LYS A 1 123 ? -9.512 10.275 -18.780 1.00 96.88 123 LYS A N 1
ATOM 1008 C CA . LYS A 1 123 ? -10.974 10.461 -18.759 1.00 96.88 123 LYS A CA 1
ATOM 1009 C C . LYS A 1 123 ? -11.642 9.571 -17.723 1.00 96.88 123 LYS A C 1
ATOM 1011 O O . LYS A 1 123 ? -12.658 9.960 -17.155 1.00 96.88 123 LYS A O 1
ATOM 1016 N N . ARG A 1 124 ? -11.091 8.378 -17.516 1.00 97.81 124 ARG A N 1
ATOM 1017 C CA . ARG A 1 124 ? -11.602 7.377 -16.585 1.00 97.81 124 ARG A CA 1
ATOM 1018 C C . ARG A 1 124 ? -10.477 6.855 -15.702 1.00 97.81 124 ARG A C 1
ATOM 1020 O O . ARG A 1 124 ? -9.303 6.949 -16.056 1.00 97.81 124 ARG A O 1
ATOM 1027 N N . LEU A 1 125 ? -10.852 6.275 -14.569 1.00 96.06 125 LEU A N 1
ATOM 1028 C CA . LEU A 1 125 ? -9.911 5.694 -13.616 1.00 96.06 125 LEU A CA 1
ATOM 1029 C C . LEU A 1 125 ? -9.099 4.552 -14.245 1.00 96.06 125 LEU A C 1
ATOM 1031 O O . LEU A 1 125 ? -7.911 4.406 -13.979 1.00 96.06 125 LEU A O 1
ATOM 1035 N N . GLU A 1 126 ? -9.737 3.766 -15.103 1.00 96.62 126 GLU A N 1
ATOM 1036 C CA . GLU A 1 126 ? -9.123 2.675 -15.849 1.00 96.62 126 GLU A CA 1
ATOM 1037 C C . GLU A 1 126 ? -7.977 3.184 -16.724 1.00 96.62 126 GLU A C 1
ATOM 1039 O O . GLU A 1 126 ? -6.917 2.567 -16.734 1.00 96.62 126 GLU A O 1
ATOM 1044 N N . ASP A 1 127 ? -8.151 4.344 -17.370 1.00 97.31 127 ASP A N 1
ATOM 1045 C CA . ASP A 1 127 ? -7.111 4.965 -18.196 1.00 97.31 127 ASP A CA 1
ATOM 1046 C C . ASP A 1 127 ? -5.916 5.399 -17.315 1.00 97.31 127 ASP A C 1
ATOM 1048 O O . ASP A 1 127 ? -4.752 5.206 -17.669 1.00 97.31 127 ASP A O 1
ATOM 1052 N N . SER A 1 128 ? -6.197 5.939 -16.122 1.00 97.69 128 SER A N 1
ATOM 1053 C CA . SER A 1 128 ? -5.179 6.334 -15.140 1.00 97.69 128 SER A CA 1
ATOM 1054 C C . SER A 1 128 ? -4.382 5.146 -14.596 1.00 97.69 128 SER A C 1
ATOM 1056 O O . SER A 1 128 ? -3.162 5.240 -14.440 1.00 97.69 128 SER A O 1
ATOM 1058 N N . ILE A 1 129 ? -5.058 4.031 -14.307 1.00 96.31 129 ILE A N 1
ATOM 1059 C CA . ILE A 1 129 ? -4.417 2.795 -13.848 1.00 96.31 129 ILE A CA 1
ATOM 1060 C C . ILE A 1 129 ? -3.610 2.177 -14.990 1.00 96.31 129 ILE A C 1
ATOM 1062 O O . ILE A 1 129 ? -2.463 1.799 -14.777 1.00 96.31 129 ILE A O 1
ATOM 1066 N N . GLU A 1 130 ? -4.166 2.106 -16.200 1.00 95.56 130 GLU A N 1
ATOM 1067 C CA . GLU A 1 130 ? -3.464 1.579 -17.371 1.00 95.56 130 GLU A CA 1
ATOM 1068 C C . GLU A 1 130 ? -2.181 2.369 -17.633 1.00 95.56 130 GLU A C 1
ATOM 1070 O O . GLU A 1 130 ? -1.112 1.772 -17.750 1.00 95.56 130 GLU A O 1
ATOM 1075 N N . SER A 1 131 ? -2.247 3.704 -17.590 1.00 95.81 131 SER A N 1
ATOM 1076 C CA . SER A 1 131 ? -1.077 4.572 -17.751 1.00 95.81 131 SER A CA 1
ATOM 1077 C C . SER A 1 131 ? 0.053 4.266 -16.763 1.00 95.81 131 SER A C 1
ATOM 1079 O O . SER A 1 131 ? 1.216 4.417 -17.129 1.00 95.81 131 SER A O 1
ATOM 1081 N N . MET A 1 132 ? -0.255 3.859 -15.528 1.00 95.31 132 MET A N 1
ATOM 1082 C CA . MET A 1 132 ? 0.746 3.482 -14.519 1.00 95.31 132 MET A CA 1
ATOM 1083 C C . MET A 1 132 ? 1.427 2.139 -14.843 1.00 95.31 132 MET A C 1
ATOM 1085 O O . MET A 1 132 ? 2.549 1.890 -14.405 1.00 95.31 132 MET A O 1
ATOM 1089 N N . LEU A 1 133 ? 0.757 1.260 -15.592 1.00 95.94 133 LEU A N 1
ATOM 1090 C CA . LEU A 1 133 ? 1.223 -0.095 -15.909 1.00 95.94 133 LEU A CA 1
ATOM 1091 C C . LE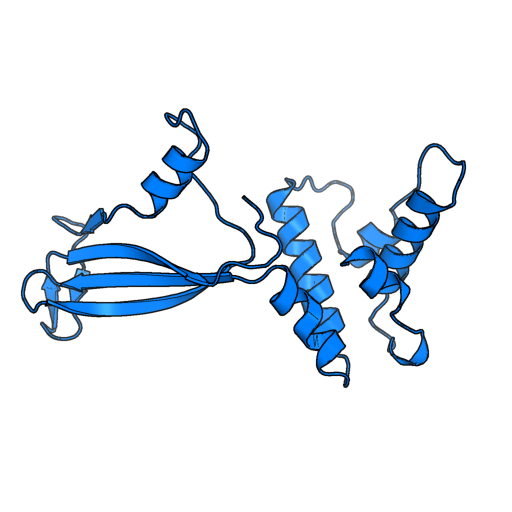U A 1 133 ? 1.943 -0.188 -17.262 1.00 95.94 133 LEU A C 1
ATOM 1093 O O . LEU A 1 133 ? 2.509 -1.240 -17.580 1.00 95.94 133 LEU A O 1
ATOM 1097 N N . ILE A 1 134 ? 1.929 0.883 -18.059 1.00 96.00 134 ILE A N 1
ATOM 1098 C CA . ILE A 1 134 ? 2.633 0.951 -19.342 1.00 96.00 134 ILE A CA 1
ATOM 1099 C C . ILE A 1 134 ? 4.153 0.921 -19.097 1.00 96.00 134 ILE A C 1
ATOM 1101 O O . ILE A 1 134 ? 4.659 1.701 -18.289 1.00 96.00 134 ILE A O 1
ATOM 1105 N N . PRO A 1 135 ? 4.910 0.052 -19.798 1.00 96.44 135 PRO A N 1
ATOM 1106 C CA . PRO A 1 135 ? 6.364 0.076 -19.739 1.00 96.44 135 PRO A CA 1
ATOM 1107 C C . PRO A 1 135 ? 6.940 1.409 -20.228 1.00 96.44 135 PRO A C 1
ATOM 1109 O O . PRO A 1 135 ? 6.579 1.901 -21.297 1.00 96.44 135 PRO A O 1
ATOM 1112 N N . GLU A 1 136 ? 7.903 1.953 -19.493 1.00 96.00 136 GLU A N 1
ATOM 1113 C CA . GLU A 1 136 ? 8.694 3.104 -19.917 1.00 96.00 136 GLU A CA 1
ATOM 1114 C C . GLU A 1 136 ? 10.077 2.667 -20.420 1.00 96.00 136 GLU A C 1
ATOM 1116 O O . GLU A 1 136 ? 10.714 1.758 -19.876 1.00 96.00 136 GLU A O 1
ATOM 1121 N N . ALA A 1 137 ? 10.567 3.348 -21.453 1.00 97.75 137 ALA A N 1
ATOM 1122 C CA . ALA A 1 137 ? 11.887 3.097 -22.011 1.00 97.75 137 ALA A CA 1
ATOM 1123 C C . ALA A 1 137 ? 12.963 3.898 -21.259 1.00 97.75 137 ALA A C 1
ATOM 1125 O O . ALA A 1 137 ? 12.947 5.128 -21.223 1.00 97.75 137 ALA A O 1
ATOM 1126 N N . LEU A 1 138 ? 13.950 3.197 -20.708 1.00 97.88 138 LEU A N 1
ATOM 1127 C CA . LEU A 1 138 ? 15.142 3.760 -20.080 1.00 97.88 138 LEU A CA 1
ATOM 1128 C C . LEU A 1 138 ? 16.268 3.867 -21.117 1.00 97.88 138 LEU A C 1
ATOM 1130 O O . LEU A 1 138 ? 17.060 2.939 -21.279 1.00 97.88 138 LEU A O 1
ATOM 1134 N N . THR A 1 139 ? 16.328 4.990 -21.837 1.00 97.75 139 THR A N 1
ATOM 1135 C CA . THR A 1 139 ? 17.286 5.238 -22.935 1.00 97.75 139 THR A CA 1
ATOM 1136 C C . THR A 1 139 ? 18.061 6.549 -22.752 1.00 97.75 139 THR A C 1
ATOM 1138 O O . THR A 1 139 ? 17.762 7.355 -21.869 1.00 97.75 139 THR A O 1
ATOM 1141 N N . GLY A 1 140 ? 19.064 6.800 -23.602 1.00 96.12 140 GLY A N 1
ATOM 1142 C CA . GLY A 1 140 ? 19.801 8.072 -23.615 1.00 96.12 140 GLY A CA 1
ATOM 1143 C C . GLY A 1 140 ? 20.580 8.328 -22.319 1.00 96.12 140 GLY A C 1
ATOM 1144 O O . GLY A 1 140 ? 21.432 7.526 -21.936 1.00 96.12 140 GLY A O 1
ATOM 1145 N N . SER A 1 141 ? 20.302 9.442 -21.637 1.00 96.31 141 SER A N 1
ATOM 1146 C CA . SER A 1 141 ? 20.899 9.767 -20.332 1.00 96.31 141 SER A CA 1
ATOM 1147 C C . SER A 1 141 ? 20.357 8.902 -19.182 1.00 96.31 141 SER A C 1
ATOM 1149 O O . SER A 1 141 ? 21.061 8.712 -18.190 1.00 96.31 141 SER A O 1
ATOM 1151 N N . ASN A 1 142 ? 19.166 8.311 -19.341 1.00 96.56 142 ASN A N 1
ATOM 1152 C CA . ASN A 1 142 ? 18.448 7.541 -18.316 1.00 96.56 142 ASN A CA 1
ATOM 1153 C C . ASN A 1 142 ? 18.671 6.020 -18.415 1.00 96.56 142 ASN A C 1
ATOM 1155 O O . ASN A 1 142 ? 17.855 5.238 -17.933 1.00 96.56 142 ASN A O 1
ATOM 1159 N N . LYS A 1 143 ? 19.766 5.577 -19.043 1.00 97.62 143 LYS A N 1
ATOM 1160 C CA . LYS A 1 143 ? 20.081 4.147 -19.202 1.00 97.62 143 LYS A CA 1
ATOM 1161 C C . LYS A 1 143 ? 20.226 3.414 -17.868 1.00 97.62 143 LYS A C 1
ATOM 1163 O O . LYS A 1 143 ? 20.825 3.916 -16.914 1.00 97.62 143 LYS A O 1
ATOM 1168 N N . TYR A 1 144 ? 19.768 2.168 -17.855 1.00 97.12 144 TYR A N 1
ATOM 1169 C CA . TYR A 1 144 ? 19.834 1.256 -16.720 1.00 97.12 144 TYR A CA 1
ATOM 1170 C C . TYR A 1 144 ? 21.236 0.649 -16.568 1.00 97.12 144 TYR A C 1
ATOM 1172 O O . TYR A 1 144 ? 21.792 0.108 -17.522 1.00 97.12 144 TYR A O 1
ATOM 1180 N N . LEU A 1 145 ? 21.814 0.693 -15.364 1.00 97.25 145 LEU A N 1
ATOM 1181 C CA . LEU A 1 145 ? 23.049 -0.037 -15.058 1.00 97.25 145 LEU A CA 1
ATOM 1182 C C . LEU A 1 145 ? 22.728 -1.524 -14.860 1.00 97.25 145 LEU A C 1
ATOM 1184 O O . LEU A 1 145 ? 22.253 -1.932 -13.800 1.00 97.25 145 LEU A O 1
ATOM 1188 N N . CYS A 1 146 ? 22.978 -2.333 -15.889 1.00 97.69 146 CYS A N 1
ATOM 1189 C CA . CYS A 1 146 ? 22.659 -3.754 -15.858 1.00 97.69 146 CYS A CA 1
ATOM 1190 C C . CYS A 1 146 ? 23.693 -4.535 -15.041 1.00 97.69 146 CYS A C 1
ATOM 1192 O O . CYS A 1 146 ? 24.882 -4.516 -15.356 1.00 97.69 146 CYS A O 1
ATOM 1194 N N . SER A 1 147 ? 23.231 -5.293 -14.043 1.00 96.25 147 SER A N 1
ATOM 1195 C CA . SER A 1 147 ? 24.094 -6.121 -13.191 1.00 96.25 147 SER A CA 1
ATOM 1196 C C . SER A 1 147 ? 24.755 -7.295 -13.918 1.00 96.25 147 SER A C 1
ATOM 1198 O O . SER A 1 147 ? 25.771 -7.778 -13.439 1.00 96.25 147 SER A O 1
ATOM 1200 N N . ARG A 1 148 ? 24.213 -7.744 -15.061 1.00 97.19 148 ARG A N 1
ATOM 1201 C CA . ARG A 1 148 ? 24.825 -8.796 -15.895 1.00 97.19 148 ARG A CA 1
ATOM 1202 C C . ARG A 1 148 ? 25.777 -8.259 -16.958 1.00 97.19 148 ARG A C 1
ATOM 1204 O O . ARG A 1 148 ? 26.793 -8.881 -17.226 1.00 97.19 148 ARG A O 1
ATOM 1211 N N . CYS A 1 149 ? 25.449 -7.128 -17.585 1.00 97.00 149 CYS A N 1
ATOM 1212 C CA . CYS A 1 149 ? 26.337 -6.520 -18.583 1.00 97.00 149 CYS A CA 1
ATOM 1213 C C . CYS A 1 149 ? 27.467 -5.703 -17.942 1.00 97.00 149 CYS A C 1
ATOM 1215 O O . CYS A 1 149 ? 28.404 -5.326 -18.636 1.00 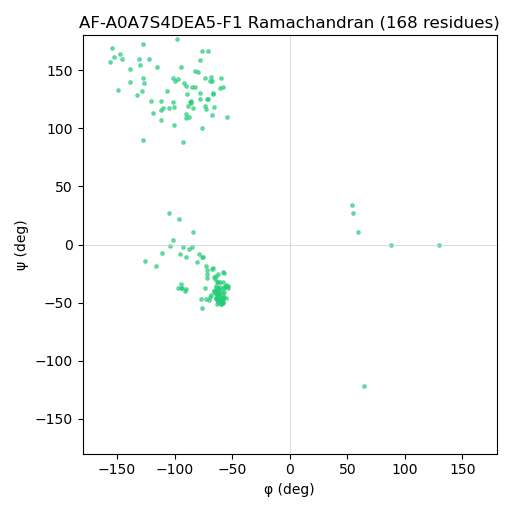97.00 149 CYS A O 1
ATOM 1217 N N . HIS A 1 150 ? 27.346 -5.376 -16.650 1.00 97.12 150 HIS A N 1
ATOM 1218 C CA . HIS A 1 150 ? 28.256 -4.505 -15.901 1.00 97.12 150 HIS A CA 1
ATOM 1219 C C . HIS A 1 150 ? 28.454 -3.114 -16.536 1.00 97.12 150 HIS A C 1
ATOM 1221 O O . HIS A 1 150 ? 29.480 -2.466 -16.348 1.00 97.12 150 HIS A O 1
ATOM 1227 N N . CYS A 1 151 ? 27.458 -2.628 -17.283 1.00 97.44 151 CYS A N 1
ATOM 1228 C CA . CYS A 1 151 ? 27.482 -1.327 -17.949 1.00 97.44 151 CYS A CA 1
ATOM 1229 C C . CYS A 1 151 ? 26.061 -0.775 -18.175 1.00 97.44 151 CYS A C 1
ATOM 1231 O O . CYS A 1 151 ? 25.061 -1.472 -17.962 1.00 97.44 151 CYS A O 1
ATOM 1233 N N . LYS A 1 152 ? 25.968 0.503 -18.572 1.00 97.94 152 LYS A N 1
ATOM 1234 C CA . LYS A 1 152 ? 24.693 1.171 -18.874 1.00 97.94 152 LYS A CA 1
ATOM 1235 C C . LYS A 1 152 ? 24.102 0.639 -20.178 1.00 97.94 152 LYS A C 1
ATOM 1237 O O . LYS A 1 152 ? 24.749 0.694 -21.219 1.00 97.94 152 LYS A O 1
ATOM 1242 N N . GLN A 1 153 ? 22.863 0.175 -20.115 1.00 98.25 153 GLN A N 1
ATOM 1243 C CA . GLN A 1 153 ? 22.122 -0.411 -21.223 1.00 98.25 153 GLN A CA 1
ATOM 1244 C C . GLN A 1 153 ? 20.746 0.232 -21.345 1.00 98.25 153 GLN A C 1
ATOM 1246 O O . GLN A 1 153 ? 20.184 0.718 -20.360 1.00 98.25 153 GLN A O 1
ATOM 1251 N N . ASP A 1 154 ? 20.200 0.199 -22.555 1.00 98.44 154 ASP A N 1
ATOM 1252 C CA . ASP A 1 154 ? 18.789 0.503 -22.743 1.00 98.44 154 ASP A CA 1
ATOM 1253 C C . ASP A 1 154 ? 17.952 -0.602 -22.081 1.00 98.44 154 ASP A C 1
ATOM 1255 O O . ASP A 1 154 ? 18.299 -1.789 -22.137 1.00 98.44 154 ASP A O 1
ATOM 1259 N N . ALA A 1 155 ? 16.858 -0.222 -21.431 1.00 98.44 155 ALA A N 1
ATOM 1260 C CA . ALA A 1 155 ? 15.987 -1.149 -20.718 1.00 98.44 155 ALA A CA 1
ATOM 1261 C C . ALA A 1 155 ? 14.528 -0.696 -20.773 1.00 98.44 155 ALA A C 1
ATOM 1263 O O . ALA A 1 155 ? 14.250 0.464 -21.056 1.00 98.44 155 ALA A O 1
ATOM 1264 N N . ASP A 1 156 ? 13.616 -1.607 -20.463 1.00 98.25 156 ASP A N 1
ATOM 1265 C CA . ASP A 1 156 ? 12.195 -1.314 -20.285 1.00 98.25 156 ASP A CA 1
ATOM 1266 C C . ASP A 1 156 ? 11.841 -1.508 -18.811 1.00 98.25 156 ASP A C 1
ATOM 1268 O O . ASP A 1 156 ? 12.103 -2.578 -18.253 1.00 98.25 156 ASP A O 1
ATOM 1272 N N . ARG A 1 157 ? 11.296 -0.473 -18.162 1.00 97.81 157 ARG A N 1
ATOM 1273 C CA . ARG A 1 157 ? 10.835 -0.528 -16.770 1.00 97.81 157 ARG A CA 1
ATOM 1274 C C . ARG A 1 157 ? 9.314 -0.547 -16.735 1.00 97.81 157 ARG A C 1
ATOM 1276 O O . ARG A 1 157 ? 8.675 0.261 -17.387 1.00 97.81 157 ARG A O 1
ATOM 1283 N N . GLN A 1 158 ? 8.742 -1.458 -15.961 1.00 97.56 158 GLN A N 1
ATOM 1284 C CA . GLN A 1 158 ? 7.298 -1.614 -15.829 1.00 97.56 158 GLN A CA 1
ATOM 1285 C C . GLN A 1 158 ? 6.913 -1.862 -14.373 1.00 97.56 158 GLN A C 1
ATOM 1287 O O . GLN A 1 158 ? 7.574 -2.637 -13.674 1.00 97.56 158 GLN A O 1
ATOM 1292 N N . THR A 1 159 ? 5.817 -1.251 -13.931 1.00 97.25 159 THR A N 1
ATOM 1293 C CA . THR A 1 159 ? 5.153 -1.598 -12.674 1.00 97.25 159 THR A CA 1
ATOM 1294 C C . THR A 1 159 ? 4.122 -2.697 -12.919 1.00 97.25 159 THR A C 1
ATOM 1296 O O . THR A 1 159 ? 3.286 -2.600 -13.811 1.00 97.25 159 THR A O 1
ATOM 1299 N N . VAL A 1 160 ? 4.173 -3.754 -12.112 1.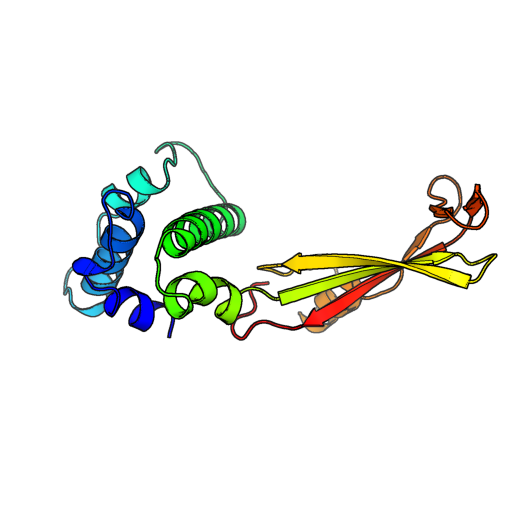00 96.31 160 VAL A N 1
ATOM 1300 C CA . VAL A 1 160 ? 3.265 -4.904 -12.191 1.00 96.31 160 VAL A CA 1
ATOM 1301 C C . VAL A 1 160 ? 2.521 -5.044 -10.869 1.00 96.31 160 VAL A C 1
ATOM 1303 O O . VAL A 1 160 ? 3.155 -5.196 -9.824 1.00 96.31 160 VAL A O 1
ATOM 1306 N N . LEU A 1 161 ? 1.188 -5.039 -10.906 1.00 96.81 161 LEU A N 1
ATOM 1307 C CA . LEU A 1 161 ? 0.349 -5.379 -9.753 1.00 96.81 161 LEU A CA 1
ATOM 1308 C C . LEU A 1 161 ? 0.435 -6.893 -9.513 1.00 96.81 161 LEU A C 1
ATOM 1310 O O . LEU A 1 161 ? 0.056 -7.681 -10.376 1.00 96.81 161 LEU A O 1
ATOM 1314 N N . LYS A 1 162 ? 0.958 -7.308 -8.357 1.00 97.56 162 LYS A N 1
ATOM 1315 C CA . LYS A 1 162 ? 1.113 -8.726 -7.990 1.00 97.56 162 LYS A CA 1
ATOM 1316 C C . LYS A 1 162 ? -0.044 -9.211 -7.114 1.00 97.56 162 LYS A C 1
ATOM 1318 O O . LYS A 1 162 ? -0.500 -10.338 -7.276 1.00 97.56 162 LYS A O 1
ATOM 1323 N N . LYS A 1 163 ? -0.532 -8.359 -6.205 1.00 98.00 163 LYS A N 1
ATOM 1324 C CA . LYS A 1 163 ? -1.658 -8.656 -5.307 1.00 98.00 163 LYS A CA 1
ATOM 1325 C C . LYS A 1 163 ? -2.440 -7.389 -4.980 1.00 98.00 163 LYS A C 1
ATOM 1327 O O . LYS A 1 163 ? -1.844 -6.385 -4.595 1.00 98.00 163 LYS A O 1
ATOM 1332 N N . LEU A 1 164 ? -3.767 -7.460 -5.076 1.00 97.81 164 LEU A N 1
ATOM 1333 C CA . LEU A 1 164 ? -4.664 -6.382 -4.657 1.00 97.81 164 LEU A CA 1
ATOM 1334 C C . LEU A 1 164 ? -5.208 -6.632 -3.239 1.00 97.81 164 LEU A C 1
ATOM 1336 O O . LEU A 1 164 ? -5.490 -7.786 -2.895 1.00 97.81 164 LEU A O 1
ATOM 1340 N N . PRO A 1 165 ? -5.362 -5.580 -2.418 1.00 97.62 165 PRO A N 1
ATOM 1341 C CA . PRO A 1 165 ? -6.009 -5.680 -1.116 1.00 97.62 165 PRO A CA 1
ATOM 1342 C C . PRO A 1 165 ? -7.544 -5.728 -1.242 1.00 97.62 165 PRO A C 1
ATOM 1344 O O . PRO A 1 165 ? -8.098 -5.251 -2.234 1.00 97.62 165 PRO A O 1
ATOM 1347 N N . PRO A 1 166 ? -8.261 -6.239 -0.222 1.00 97.50 166 PRO A N 1
ATOM 1348 C CA . PRO A 1 166 ? -9.721 -6.145 -0.145 1.00 97.50 166 PRO A CA 1
ATOM 1349 C C . PRO A 1 166 ? -10.266 -4.713 -0.181 1.00 97.50 166 PRO A C 1
ATOM 1351 O O . PRO A 1 166 ? -11.368 -4.496 -0.680 1.00 97.50 166 PRO A O 1
ATOM 1354 N N . VAL A 1 167 ? -9.523 -3.749 0.372 1.00 97.12 167 VAL A N 1
ATOM 1355 C CA . VAL A 1 167 ? -9.819 -2.319 0.254 1.00 97.12 167 VAL A CA 1
ATOM 1356 C C . VAL A 1 167 ? -8.654 -1.637 -0.440 1.00 97.12 167 VAL A C 1
ATOM 1358 O O . VAL A 1 167 ? -7.554 -1.569 0.104 1.00 97.12 167 VAL A O 1
ATOM 1361 N N . LEU A 1 168 ? -8.915 -1.139 -1.645 1.00 96.50 168 LEU A N 1
ATOM 1362 C CA . LEU A 1 168 ? -7.951 -0.434 -2.473 1.00 96.50 168 LEU A CA 1
ATOM 1363 C C . LEU A 1 168 ? -8.176 1.076 -2.359 1.00 96.50 168 LEU A C 1
ATOM 1365 O O . LEU A 1 168 ? -9.240 1.564 -2.733 1.00 96.50 168 LEU A O 1
ATOM 1369 N N . ASN A 1 169 ? -7.170 1.795 -1.863 1.00 95.19 169 ASN A N 1
ATOM 1370 C CA . ASN A 1 169 ? -7.145 3.257 -1.883 1.00 95.19 169 ASN A CA 1
ATOM 1371 C C . ASN A 1 169 ? -6.474 3.737 -3.178 1.00 95.19 169 ASN A C 1
ATOM 1373 O O . ASN A 1 169 ? -5.446 3.175 -3.571 1.00 95.19 169 ASN A O 1
ATOM 1377 N N . ILE A 1 170 ? -7.047 4.754 -3.822 1.00 93.56 170 ILE A N 1
ATOM 1378 C CA . ILE A 1 170 ? -6.541 5.374 -5.055 1.00 93.56 170 ILE A CA 1
ATOM 1379 C C . ILE A 1 1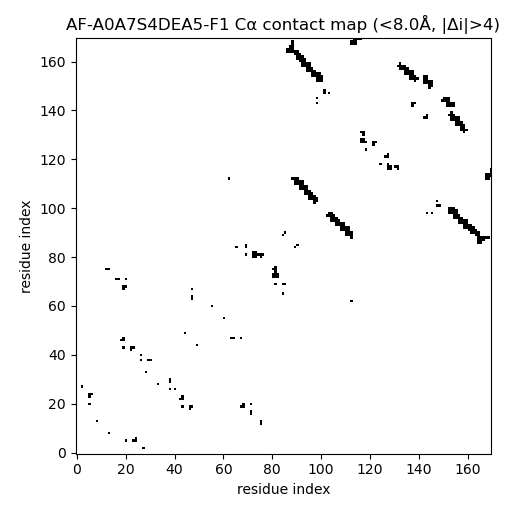70 ? -6.599 6.890 -4.905 1.00 93.56 170 ILE A C 1
ATOM 1381 O O . ILE A 1 170 ? -7.648 7.360 -4.408 1.00 93.56 170 ILE A O 1
#

Foldseek 3Di:
DVLVLLCPCDPVQQDVLLQLSVLVNVVSCCVVPNPDPDDDSVSNVVNLVDDPPDDDDPVRVVVSSLVSCLVRQCPGPDVCSNCVSCQAQKFKKWKWKAFPPPRDIDIDIDIDRADDFDPPPDDDVVSRVVVQFDWDKQDDPRFDCDPVVNGGGIIIIGMGGPTGHNDYHD

Radius of gyration: 21.42 Å; Cα contacts (8 Å, |Δi|>4): 209; chains: 1; bounding box: 56×37×53 Å

pLDDT: mean 92.95, std 7.91, range [53.34, 98.44]

Secondary structure (DSSP, 8-state):
-HHHHHHH--GGG--TT-HHHHHHHHHHHHHHH---S----HHHHHHTT--TT----HHHHHHHHHHHHHHHHTTSS-HHHHTHHHHHH-EEEEEEEEETTT--EEEEEEEESS-----TT-SSHHHHHHHHHSPEEE-GGG-EEETTTTEEE-EEEEEEEEE--SS---

Nearest PDB structures (foldseek):
  7w3r-assembly1_A  TM=8.601E-01  e=1.007E-13  Homo sapiens
  7w3u-assembly2_B  TM=8.473E-01  e=1.171E-12  Homo sapiens
  7w3u-assembly1_A  TM=8.565E-01  e=2.300E-12  Homo sapiens
  5cvm-assembly1_A  TM=8.560E-01  e=1.799E-12  Homo sapiens
  8bs9-assembly2_C  TM=8.859E-01  e=4.647E-11  Homo sapiens

Organism: NCBI:txid91324

Mean predicted aligned error: 4.78 Å

Sequence (170 aa):
KFREFIFNLRERTLTKGMQILNELQQIFVHLQCSTQKSWNPSAFIKCLNIPPNQQQDAQEFNKLLLNIVEDTLKKSDVPEIRDFLPKMFQGEISNTTTCRACRYPSERPSKFYELSVQVKGMKRLEDSIESMLIPEALTGSNKYLCSRCHCKQDADRQTVLKKLPPVLNI

InterPro domains:
  IPR001394 Peptidase C19, ubiquitin carboxyl-terminal hydrolase [PF00443] (2-170)
  IPR028889 Ubiquitin specific protease UPS, catalytic domain [PS50235] (1-170)
  IPR038765 Papain-like cysteine peptidase superfamily [SSF54001] (2-170)
  IPR050164 Ubiquitin carboxyl-terminal hydrolases [PTHR24006] (2-170)

Solvent-accessible surface area (backbone atoms only — not comparable to full-atom values): 9953 Å² total; per-residue (Å²): 106,72,69,57,52,53,65,68,62,49,70,93,70,51,59,98,81,42,60,53,57,54,37,51,36,51,52,53,49,45,76,70,72,51,90,64,95,72,80,85,58,65,68,41,43,56,63,69,68,58,58,94,86,62,86,69,58,72,66,60,48,49,52,54,51,51,51,53,52,42,62,46,31,54,73,39,92,48,63,74,57,33,46,44,56,51,66,38,31,40,23,33,36,28,45,34,38,31,32,67,86,80,64,53,72,46,76,48,76,46,75,36,63,57,50,92,63,57,62,87,93,42,91,48,70,66,53,13,51,48,62,60,46,50,67,44,78,23,47,86,94,58,38,40,74,34,88,86,76,76,42,74,37,45,24,40,37,29,45,41,85,75,42,82,28,85,43,78,43,110